Protein AF-A0A2G2KE66-F1 (afdb_monomer)

pLDDT: mean 90.21, std 7.7, range [66.19, 97.56]

Solvent-accessible surface area (backbone atoms only — not comparable to full-atom values): 6130 Å² total; per-residue (Å²): 128,64,67,70,57,50,52,54,49,48,52,52,56,50,50,50,70,43,46,82,81,40,55,93,48,43,74,53,43,47,50,30,49,54,51,34,50,60,75,40,43,68,57,54,53,51,51,48,51,33,40,61,71,66,78,37,51,76,68,52,49,47,54,57,52,56,70,48,52,82,64,58,54,56,59,56,49,65,78,37,96,59,50,72,66,60,52,50,54,49,52,52,50,49,47,51,50,52,48,52,52,52,47,50,68,54,75,110

Structure (mmCIF, N/CA/C/O backbone):
data_AF-A0A2G2KE66-F1
#
_entry.id   AF-A0A2G2KE66-F1
#
loop_
_atom_site.group_PDB
_atom_site.id
_atom_site.type_symbol
_atom_site.label_atom_id
_atom_site.label_alt_id
_atom_site.label_comp_id
_atom_site.label_asym_id
_atom_site.label_entity_id
_atom_site.label_seq_id
_atom_site.pdbx_PDB_ins_code
_atom_site.Cartn_x
_atom_site.Cartn_y
_atom_site.Cartn_z
_atom_site.occupancy
_atom_site.B_iso_or_equiv
_atom_site.auth_seq_id
_atom_site.auth_comp_id
_atom_site.auth_asym_id
_atom_site.auth_atom_id
_atom_site.pdbx_PDB_model_num
ATOM 1 N N . MET A 1 1 ? -15.675 2.411 5.624 1.00 78.75 1 MET A N 1
ATOM 2 C CA . MET A 1 1 ? -14.662 2.417 4.550 1.00 78.75 1 MET A CA 1
ATOM 3 C C . MET A 1 1 ? -14.961 1.301 3.557 1.00 78.75 1 MET A C 1
ATOM 5 O O . MET A 1 1 ? -15.129 0.161 3.985 1.00 78.75 1 MET A O 1
ATOM 9 N N . ASP A 1 2 ? -15.014 1.613 2.262 1.00 88.06 2 ASP A N 1
ATOM 10 C CA . ASP A 1 2 ? -15.029 0.606 1.196 1.00 88.06 2 ASP A CA 1
ATOM 11 C C . ASP A 1 2 ? -13.582 0.201 0.859 1.00 88.06 2 ASP A C 1
ATOM 13 O O . ASP A 1 2 ? -12.760 1.005 0.420 1.00 88.06 2 ASP A O 1
ATOM 17 N N . PHE A 1 3 ? -13.243 -1.063 1.109 1.00 91.25 3 PHE A N 1
ATOM 18 C CA . PHE A 1 3 ? -11.887 -1.556 0.876 1.00 91.25 3 PHE A CA 1
ATOM 19 C C . PHE A 1 3 ? -11.564 -1.763 -0.614 1.00 91.25 3 PHE A C 1
ATOM 21 O O . PHE A 1 3 ? -10.397 -1.704 -1.009 1.00 91.25 3 PHE A O 1
ATOM 28 N N . ASP A 1 4 ? -12.566 -2.019 -1.453 1.00 91.69 4 ASP A N 1
ATOM 29 C CA . ASP A 1 4 ? -12.349 -2.161 -2.889 1.00 91.69 4 ASP A CA 1
ATOM 30 C C . ASP A 1 4 ? -12.092 -0.791 -3.541 1.00 91.69 4 ASP A C 1
ATOM 32 O O . ASP A 1 4 ? -11.301 -0.712 -4.484 1.00 91.69 4 ASP A O 1
ATOM 36 N N . GLU A 1 5 ? -12.666 0.294 -3.010 1.00 92.75 5 GLU A N 1
ATOM 37 C CA . GLU A 1 5 ? -12.287 1.666 -3.385 1.00 92.75 5 GLU A CA 1
ATOM 38 C C . GLU A 1 5 ? -10.841 1.989 -2.997 1.00 92.75 5 GLU A C 1
ATOM 40 O O . GLU A 1 5 ? -10.066 2.409 -3.860 1.00 92.75 5 GLU A O 1
ATOM 45 N N . LEU A 1 6 ? -10.435 1.675 -1.761 1.00 93.25 6 LEU A N 1
ATOM 46 C CA . LEU A 1 6 ? -9.046 1.833 -1.312 1.00 93.25 6 LEU A CA 1
ATOM 47 C C . LEU A 1 6 ? -8.062 1.080 -2.223 1.00 93.25 6 LEU A C 1
ATOM 49 O O . LEU A 1 6 ? -7.022 1.613 -2.606 1.00 93.25 6 LEU A O 1
ATOM 53 N N . LEU A 1 7 ? -8.378 -0.155 -2.624 1.00 94.06 7 LEU A N 1
ATOM 54 C CA . LEU A 1 7 ? -7.521 -0.904 -3.549 1.00 94.06 7 LEU A CA 1
ATOM 55 C C . LEU A 1 7 ? -7.425 -0.263 -4.935 1.00 94.06 7 LEU A C 1
ATOM 57 O O . LEU A 1 7 ? -6.347 -0.275 -5.537 1.00 94.06 7 LEU A O 1
ATOM 61 N N . LYS A 1 8 ? -8.531 0.277 -5.461 1.00 93.88 8 LYS A N 1
ATOM 62 C CA . LYS A 1 8 ? -8.527 0.995 -6.744 1.00 93.88 8 LYS A CA 1
ATOM 63 C C . LYS A 1 8 ? -7.665 2.251 -6.658 1.00 93.88 8 LYS A C 1
ATOM 65 O O . LYS A 1 8 ? -6.883 2.509 -7.576 1.00 93.88 8 LYS A O 1
ATOM 70 N N . GLU A 1 9 ? -7.776 2.996 -5.564 1.00 94.12 9 GLU A N 1
ATOM 71 C CA . GLU A 1 9 ? -6.980 4.196 -5.323 1.00 94.12 9 GLU A CA 1
ATOM 72 C C . GLU A 1 9 ? -5.492 3.869 -5.174 1.00 94.12 9 GLU A C 1
ATOM 74 O O . GLU A 1 9 ? -4.666 4.447 -5.881 1.00 94.12 9 GLU A O 1
ATOM 79 N N . LEU A 1 10 ? -5.148 2.869 -4.356 1.00 95.19 10 LEU A N 1
ATOM 80 C CA . LEU A 1 10 ? -3.778 2.371 -4.222 1.00 95.19 10 LEU A CA 1
ATOM 81 C C . LEU A 1 10 ? -3.196 2.010 -5.583 1.00 95.19 10 LEU A C 1
ATOM 83 O O . LEU A 1 10 ? -2.119 2.478 -5.945 1.00 95.19 10 LEU A O 1
ATOM 87 N N . ARG A 1 11 ? -3.924 1.223 -6.380 1.00 93.44 11 ARG A N 1
ATOM 88 C CA . ARG A 1 11 ? -3.483 0.861 -7.726 1.00 93.44 11 ARG A CA 1
ATOM 89 C C . ARG A 1 11 ? -3.202 2.102 -8.568 1.00 93.44 11 ARG A C 1
ATOM 91 O O . ARG A 1 11 ? -2.131 2.196 -9.156 1.00 93.44 11 ARG A O 1
ATOM 98 N N . LYS A 1 12 ? -4.125 3.063 -8.610 1.00 92.69 12 LYS A N 1
ATOM 99 C CA . LYS A 1 12 ? -3.947 4.314 -9.360 1.00 92.69 12 LYS A CA 1
ATOM 100 C C . LYS A 1 12 ? -2.699 5.074 -8.896 1.00 92.69 12 LYS A C 1
ATOM 102 O O . LYS A 1 12 ? -1.857 5.399 -9.731 1.00 92.69 12 LYS A O 1
ATOM 107 N N . ASN A 1 13 ? -2.549 5.303 -7.592 1.00 92.62 13 ASN A N 1
ATOM 108 C CA . ASN A 1 13 ? -1.444 6.078 -7.020 1.00 92.62 13 ASN A CA 1
ATOM 109 C C . ASN A 1 13 ? -0.084 5.406 -7.273 1.00 92.62 13 ASN A C 1
ATOM 111 O O . ASN A 1 13 ? 0.892 6.075 -7.618 1.00 92.62 13 ASN A O 1
ATOM 115 N N . LEU A 1 14 ? -0.021 4.075 -7.186 1.00 91.69 14 LEU A N 1
ATOM 116 C CA . LEU A 1 14 ? 1.192 3.314 -7.488 1.00 91.69 14 LEU A CA 1
ATOM 117 C C . LEU A 1 14 ? 1.551 3.341 -8.978 1.00 91.69 14 LEU A C 1
ATOM 119 O O . LEU A 1 14 ? 2.726 3.465 -9.322 1.00 91.69 14 LEU A O 1
ATOM 123 N N . LEU A 1 15 ? 0.558 3.276 -9.868 1.00 88.50 15 LEU A N 1
ATOM 124 C CA . LEU A 1 15 ? 0.797 3.399 -11.306 1.00 88.50 15 LEU A CA 1
ATOM 125 C C . LEU A 1 15 ? 1.285 4.797 -11.697 1.00 88.50 15 LEU A C 1
ATOM 127 O O . LEU A 1 15 ? 2.169 4.897 -12.545 1.00 88.50 15 LEU A O 1
ATOM 131 N N . VAL A 1 16 ? 0.777 5.857 -11.061 1.00 88.25 16 VAL A N 1
ATOM 132 C CA . VAL A 1 16 ? 1.304 7.224 -11.236 1.00 88.25 16 VAL A CA 1
ATOM 133 C C . VAL A 1 16 ? 2.764 7.288 -10.786 1.00 88.25 16 VAL A C 1
ATOM 135 O O . VAL A 1 16 ? 3.626 7.727 -11.542 1.00 88.25 16 VAL A O 1
ATOM 138 N N . ALA A 1 17 ? 3.078 6.739 -9.608 1.00 85.62 17 ALA A N 1
ATOM 139 C CA . ALA A 1 17 ? 4.437 6.744 -9.072 1.00 85.62 17 ALA A CA 1
ATOM 140 C C . ALA A 1 17 ? 5.470 6.024 -9.957 1.00 85.62 17 ALA A C 1
ATOM 142 O O . ALA A 1 17 ? 6.652 6.380 -9.905 1.00 85.62 17 ALA A O 1
ATOM 143 N N . LEU A 1 18 ? 5.034 5.033 -10.744 1.00 80.50 18 LEU A N 1
ATOM 144 C CA . LEU A 1 18 ? 5.830 4.373 -11.782 1.00 80.50 18 LEU A CA 1
ATOM 145 C C . LEU A 1 18 ? 5.887 5.179 -13.088 1.00 80.50 18 LEU A C 1
ATOM 147 O O . LEU A 1 18 ? 6.946 5.270 -13.711 1.00 80.50 18 LEU A O 1
ATOM 151 N N . GLY A 1 19 ? 4.751 5.739 -13.510 1.00 71.31 19 GLY A N 1
ATOM 152 C CA . GLY A 1 19 ? 4.574 6.421 -14.792 1.00 71.31 19 GLY A CA 1
ATOM 153 C C . GLY A 1 19 ? 5.422 7.680 -14.952 1.00 71.31 19 GLY A C 1
ATOM 154 O O . GLY A 1 19 ? 5.893 7.933 -16.056 1.00 71.31 19 GLY A O 1
ATOM 155 N N . ASP A 1 20 ? 5.704 8.395 -13.859 1.00 66.19 20 ASP A N 1
ATOM 156 C CA . ASP A 1 20 ? 6.511 9.627 -13.882 1.00 66.19 20 ASP A CA 1
ATOM 157 C C . ASP A 1 20 ? 7.941 9.423 -14.418 1.00 66.19 20 ASP A C 1
ATOM 159 O O . ASP A 1 20 ? 8.598 10.381 -14.819 1.00 66.19 20 ASP A O 1
ATOM 163 N N . LYS A 1 21 ? 8.463 8.189 -14.389 1.00 67.44 21 LYS A N 1
ATOM 164 C CA . LYS A 1 21 ? 9.875 7.905 -14.703 1.00 67.44 21 LYS A CA 1
ATOM 165 C C . LYS A 1 21 ? 10.106 6.649 -15.549 1.00 67.44 21 LYS A C 1
ATOM 167 O O . LYS A 1 21 ? 11.182 6.498 -16.115 1.00 67.44 21 LYS A O 1
ATOM 172 N N . TYR A 1 22 ? 9.121 5.754 -15.639 1.00 70.94 22 TYR A N 1
ATOM 173 C CA . TYR A 1 22 ? 9.264 4.426 -16.250 1.00 70.94 22 TYR A CA 1
ATOM 174 C C . TYR A 1 22 ? 8.118 4.092 -17.221 1.00 70.94 22 TYR A C 1
ATOM 176 O O . TYR A 1 22 ? 7.722 2.932 -17.351 1.00 70.94 22 TYR A O 1
ATOM 184 N N . SER A 1 23 ? 7.563 5.101 -17.898 1.00 69.38 23 SER A N 1
ATOM 185 C CA . SER A 1 23 ? 6.437 4.964 -18.838 1.00 69.38 23 SER A CA 1
ATOM 186 C C . SER A 1 23 ? 6.673 3.914 -19.940 1.00 69.38 23 SER A C 1
ATOM 188 O O . SER A 1 23 ? 5.746 3.179 -20.295 1.00 69.38 23 SER A O 1
ATOM 190 N N . GLU A 1 24 ? 7.917 3.765 -20.401 1.00 69.06 24 GLU A N 1
ATOM 191 C CA . GLU A 1 24 ? 8.355 2.757 -21.384 1.00 69.06 24 GLU A CA 1
ATOM 192 C C . GLU A 1 24 ? 8.177 1.308 -20.894 1.00 69.06 24 GLU A C 1
ATOM 194 O O . GLU A 1 24 ? 7.953 0.397 -21.686 1.00 69.06 24 GLU A O 1
ATOM 199 N N . TYR A 1 25 ? 8.178 1.091 -19.577 1.00 69.50 25 TYR A N 1
ATOM 200 C CA . TYR A 1 25 ? 8.054 -0.226 -18.939 1.00 69.50 25 TYR A CA 1
ATOM 201 C C . TYR A 1 25 ? 6.662 -0.461 -18.347 1.00 69.50 25 TYR A C 1
ATOM 203 O O . TYR A 1 25 ? 6.462 -1.359 -17.519 1.00 69.50 25 TYR A O 1
ATOM 211 N N . SER A 1 26 ? 5.687 0.361 -18.746 1.00 71.31 26 SER A N 1
ATOM 212 C CA . SER A 1 26 ? 4.399 0.475 -18.066 1.00 71.31 26 SER A CA 1
ATOM 213 C C . SER A 1 26 ? 3.599 -0.825 -18.034 1.00 71.31 26 SER A C 1
ATOM 215 O O . SER A 1 26 ? 2.954 -1.094 -17.028 1.00 71.31 26 SER A O 1
ATOM 217 N N . ASN A 1 27 ? 3.634 -1.665 -19.073 1.00 81.06 27 ASN A N 1
ATOM 218 C CA 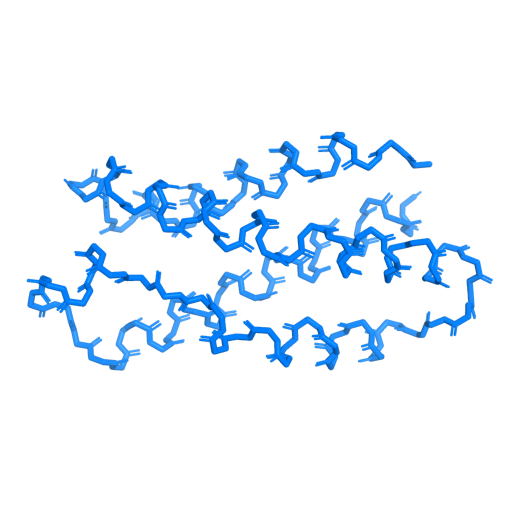. ASN A 1 27 ? 2.803 -2.875 -19.106 1.00 81.06 27 ASN A CA 1
ATOM 219 C C . ASN A 1 27 ? 3.291 -3.980 -18.165 1.00 81.06 27 ASN A C 1
ATOM 221 O O . ASN A 1 27 ? 2.468 -4.597 -17.493 1.00 81.06 27 ASN A O 1
ATOM 225 N N . GLN A 1 28 ? 4.599 -4.225 -18.085 1.00 84.38 28 GLN A N 1
ATOM 226 C CA . GLN A 1 28 ? 5.133 -5.241 -17.176 1.00 84.38 28 GLN A CA 1
ATOM 227 C C . GLN A 1 28 ? 5.215 -4.696 -15.741 1.00 84.38 28 GLN A C 1
ATOM 229 O O . GLN A 1 28 ? 4.784 -5.376 -14.817 1.00 84.38 28 GLN A O 1
ATOM 234 N N . SER A 1 29 ? 5.591 -3.424 -15.558 1.00 84.06 29 SER A N 1
ATOM 235 C CA . SER A 1 29 ? 5.566 -2.776 -14.236 1.00 84.06 29 SER A CA 1
ATOM 236 C C . SER A 1 29 ? 4.148 -2.701 -13.641 1.00 84.06 29 SER A C 1
ATOM 238 O O . SER A 1 29 ? 3.981 -2.817 -12.431 1.00 84.06 29 SER A O 1
ATOM 240 N N . LYS A 1 30 ? 3.099 -2.565 -14.473 1.00 88.00 30 LYS A N 1
ATOM 241 C CA . LYS A 1 30 ? 1.696 -2.698 -14.027 1.00 88.00 30 LYS A CA 1
ATOM 242 C C . LYS A 1 30 ? 1.423 -4.075 -13.423 1.00 88.00 30 LYS A C 1
ATOM 244 O O . LYS A 1 30 ? 0.783 -4.149 -12.380 1.00 88.00 30 LYS A O 1
ATOM 249 N N . LYS A 1 31 ? 1.913 -5.148 -14.055 1.00 90.69 31 LYS A N 1
ATOM 250 C CA . LYS A 1 31 ? 1.741 -6.516 -13.542 1.00 90.69 31 LYS A CA 1
ATOM 251 C C . LYS A 1 31 ? 2.457 -6.705 -12.210 1.00 90.69 31 LYS A C 1
ATOM 253 O O . LYS A 1 31 ? 1.891 -7.340 -11.330 1.00 90.69 31 LYS A O 1
ATOM 258 N N . ASP A 1 32 ? 3.640 -6.120 -12.049 1.00 90.88 32 ASP A N 1
ATOM 259 C CA . ASP A 1 32 ? 4.397 -6.174 -10.794 1.00 90.88 32 ASP A CA 1
ATOM 260 C C . ASP A 1 32 ? 3.619 -5.512 -9.640 1.00 90.88 32 ASP A C 1
ATOM 262 O O . ASP A 1 32 ? 3.509 -6.073 -8.547 1.00 90.88 32 ASP A O 1
ATOM 266 N N . ILE A 1 33 ? 2.993 -4.353 -9.890 1.00 91.94 33 ILE A N 1
ATOM 267 C CA . ILE A 1 33 ? 2.105 -3.697 -8.913 1.00 91.94 33 ILE A CA 1
ATOM 268 C C . ILE A 1 33 ? 0.858 -4.529 -8.636 1.00 91.94 33 ILE A C 1
ATOM 270 O O . ILE A 1 33 ? 0.489 -4.710 -7.476 1.00 91.94 33 ILE A O 1
ATOM 274 N N . ASP A 1 34 ? 0.209 -5.045 -9.679 1.00 92.88 34 ASP A N 1
ATOM 275 C CA . ASP A 1 34 ? -0.994 -5.862 -9.530 1.00 92.88 34 ASP A CA 1
ATOM 276 C C . ASP A 1 34 ? -0.686 -7.142 -8.727 1.00 92.88 34 ASP A C 1
ATOM 278 O O . ASP A 1 34 ? -1.468 -7.535 -7.858 1.00 92.88 34 ASP A O 1
ATOM 282 N N . ALA A 1 35 ? 0.487 -7.750 -8.935 1.00 94.12 35 ALA A N 1
ATOM 283 C CA . ALA A 1 35 ? 0.974 -8.881 -8.153 1.00 94.12 35 ALA A CA 1
ATOM 284 C C . ALA A 1 35 ? 1.211 -8.496 -6.686 1.00 94.12 35 ALA A C 1
ATOM 286 O O . ALA A 1 35 ? 0.705 -9.177 -5.791 1.00 94.12 35 ALA A O 1
ATOM 287 N N . PHE A 1 36 ? 1.903 -7.381 -6.431 1.00 94.19 36 PHE A N 1
ATOM 288 C CA . PHE A 1 36 ? 2.143 -6.872 -5.080 1.00 94.19 36 PHE A CA 1
ATOM 289 C C . PHE A 1 36 ? 0.837 -6.584 -4.320 1.00 94.19 36 PHE A C 1
ATOM 291 O O . PHE A 1 36 ? 0.676 -7.002 -3.168 1.00 94.19 36 PHE A O 1
ATOM 298 N N . LEU A 1 37 ? -0.125 -5.914 -4.958 1.00 94.25 37 LEU A N 1
ATOM 299 C CA . LEU A 1 37 ? -1.425 -5.622 -4.353 1.00 94.25 37 LEU A CA 1
ATOM 300 C C . LEU A 1 37 ? -2.225 -6.899 -4.110 1.00 94.25 37 LEU A C 1
ATOM 302 O O . LEU A 1 37 ? -2.853 -7.028 -3.061 1.00 94.25 37 LEU A O 1
ATOM 306 N N . LYS A 1 38 ? -2.166 -7.875 -5.022 1.00 94.62 38 LYS A N 1
ATOM 307 C CA . LYS A 1 38 ? -2.834 -9.169 -4.849 1.00 94.62 38 LYS A CA 1
ATOM 308 C C . LYS A 1 38 ? -2.313 -9.920 -3.624 1.00 94.62 38 LYS A C 1
ATOM 310 O O . LYS A 1 38 ? -3.124 -10.392 -2.830 1.00 94.62 38 LYS A O 1
ATOM 315 N N . VAL A 1 39 ? -0.992 -10.009 -3.442 1.00 93.94 39 VAL A N 1
ATOM 316 C CA . VAL A 1 39 ? -0.405 -10.706 -2.279 1.00 93.94 39 VAL A CA 1
ATOM 317 C C . VAL A 1 39 ? -0.602 -9.930 -0.975 1.00 93.94 39 VAL A C 1
ATOM 319 O O . VAL A 1 39 ? -0.766 -10.532 0.085 1.00 93.94 39 VAL A O 1
ATOM 322 N N . SER A 1 40 ? -0.650 -8.598 -1.047 1.00 93.31 40 SER A N 1
ATOM 323 C CA . SER A 1 40 ? -0.809 -7.731 0.127 1.00 93.31 40 SER A CA 1
ATOM 324 C C . SER A 1 40 ? -2.273 -7.505 0.519 1.00 93.31 40 SER A C 1
ATOM 326 O O . SER A 1 40 ? -2.540 -7.094 1.647 1.00 93.31 40 SER A O 1
ATOM 328 N N . LYS A 1 41 ? -3.234 -7.813 -0.368 1.00 94.31 41 LYS A N 1
ATOM 329 C CA . LYS A 1 41 ? -4.670 -7.508 -0.229 1.00 94.31 41 LYS A CA 1
ATOM 330 C C . LYS A 1 41 ? -5.242 -7.888 1.136 1.00 94.31 41 LYS A C 1
ATOM 332 O O . LYS A 1 41 ? -5.856 -7.058 1.800 1.00 94.31 41 LYS A O 1
ATOM 337 N N . VAL A 1 42 ? -5.044 -9.137 1.556 1.00 95.62 42 VAL A N 1
ATOM 338 C CA . VAL A 1 42 ? -5.623 -9.665 2.805 1.00 95.62 42 VAL A CA 1
ATOM 339 C C . VAL A 1 42 ? -5.061 -8.935 4.027 1.00 95.62 42 VAL A C 1
ATOM 341 O O . VAL A 1 42 ? -5.812 -8.585 4.937 1.00 95.62 42 VAL A O 1
ATOM 344 N N . LYS A 1 43 ? -3.752 -8.663 4.033 1.00 95.88 43 LYS A N 1
ATOM 345 C CA . LYS A 1 43 ? -3.081 -7.965 5.136 1.00 95.88 43 LYS A CA 1
ATOM 346 C C . LYS A 1 43 ? -3.495 -6.500 5.200 1.00 95.88 43 LYS A C 1
ATOM 348 O O . LYS A 1 43 ? -3.893 -6.044 6.263 1.00 95.88 43 LYS A O 1
ATOM 353 N N . LEU A 1 44 ? -3.490 -5.805 4.061 1.00 96.19 44 LEU A N 1
ATOM 354 C CA . LEU A 1 44 ? -3.922 -4.409 3.973 1.00 96.19 44 LEU A CA 1
ATOM 355 C C . LEU A 1 44 ? -5.370 -4.241 4.436 1.00 96.19 44 LEU A C 1
ATOM 357 O O . LEU A 1 44 ? -5.653 -3.322 5.196 1.00 96.19 44 LEU A O 1
ATOM 361 N N . LYS A 1 45 ? -6.268 -5.165 4.061 1.00 96.12 45 LYS A N 1
ATOM 362 C CA . LYS A 1 45 ? -7.657 -5.150 4.540 1.00 96.12 45 LYS A CA 1
ATOM 363 C C . LYS A 1 45 ? -7.727 -5.253 6.055 1.00 96.12 45 LYS A C 1
ATOM 365 O O . LYS A 1 45 ? -8.416 -4.467 6.693 1.00 96.12 45 LYS A O 1
ATOM 370 N N . ARG A 1 46 ? -7.003 -6.219 6.622 1.00 96.75 46 ARG A N 1
ATOM 371 C CA . ARG A 1 46 ? -6.970 -6.434 8.068 1.00 96.75 46 ARG A CA 1
ATOM 372 C C . ARG A 1 46 ? -6.430 -5.208 8.799 1.00 96.75 46 ARG A C 1
ATOM 374 O O . ARG A 1 46 ? -7.053 -4.767 9.750 1.00 96.75 46 ARG A O 1
ATOM 381 N N . TRP A 1 47 ? -5.304 -4.654 8.364 1.00 97.25 47 TRP A N 1
ATOM 382 C CA . TRP A 1 47 ? -4.690 -3.507 9.036 1.00 97.25 47 TRP A CA 1
ATOM 383 C C . TRP A 1 47 ? -5.527 -2.239 8.919 1.00 97.25 47 TRP A C 1
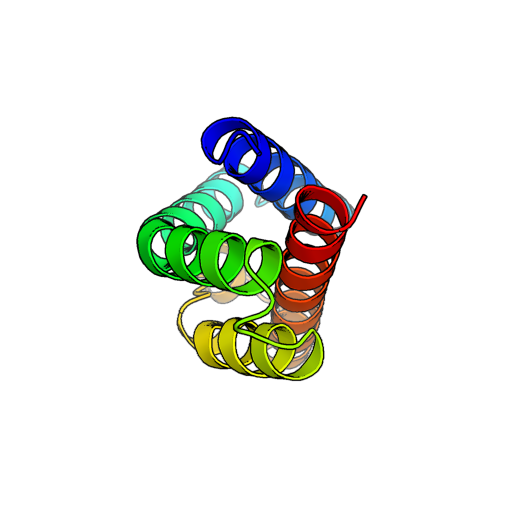ATOM 385 O O . TRP A 1 47 ?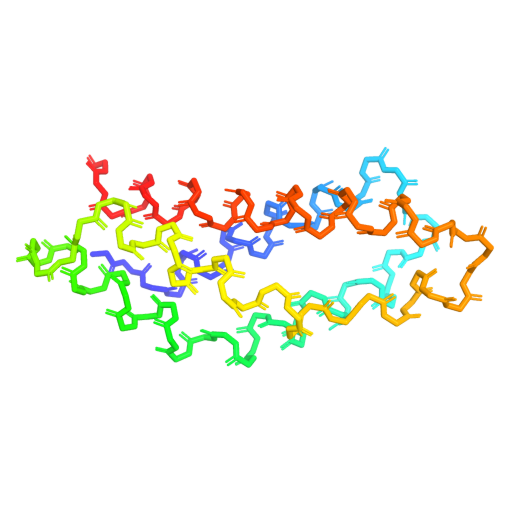 -5.620 -1.507 9.893 1.00 97.25 47 TRP A O 1
ATOM 395 N N . ALA A 1 48 ? -6.183 -2.013 7.779 1.00 95.38 48 ALA A N 1
ATOM 396 C CA . ALA A 1 48 ? -7.097 -0.888 7.624 1.00 95.38 48 ALA A CA 1
ATOM 397 C C . ALA A 1 48 ? -8.300 -0.987 8.580 1.00 95.38 48 ALA A C 1
ATOM 399 O O . ALA A 1 48 ? -8.676 0.010 9.183 1.00 9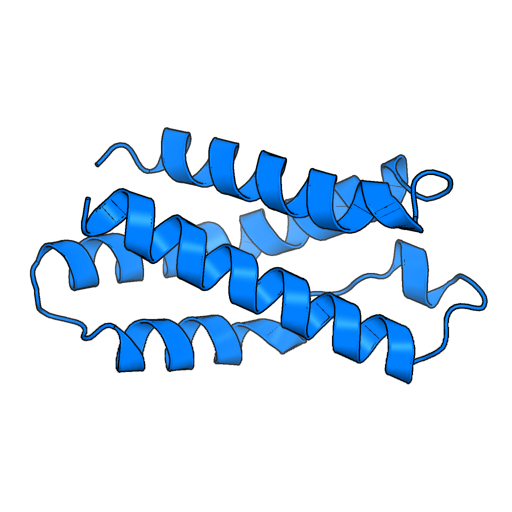5.38 48 ALA A O 1
ATOM 400 N N . ILE A 1 49 ? -8.862 -2.190 8.772 1.00 95.88 49 ILE A N 1
ATOM 401 C CA . ILE A 1 49 ? -9.931 -2.426 9.759 1.00 95.88 49 ILE A CA 1
ATOM 402 C C . ILE A 1 49 ? -9.420 -2.174 11.182 1.00 95.88 49 ILE A C 1
ATOM 404 O O . ILE A 1 49 ? -10.034 -1.415 11.920 1.00 95.88 49 ILE A O 1
ATOM 408 N N . LEU A 1 50 ? -8.273 -2.755 11.551 1.00 96.75 50 LEU A N 1
ATOM 409 C CA . LEU A 1 50 ? -7.706 -2.591 12.895 1.00 96.75 50 LEU A CA 1
ATOM 410 C C . LEU A 1 50 ? -7.359 -1.129 13.208 1.00 96.75 50 LEU A C 1
ATOM 412 O O . LEU A 1 50 ? -7.544 -0.691 14.339 1.00 96.75 50 LEU A O 1
ATOM 416 N N . LEU A 1 51 ? -6.881 -0.373 12.214 1.00 96.31 51 LEU A N 1
ATOM 417 C CA . LEU A 1 51 ? -6.632 1.062 12.350 1.00 96.31 51 LEU A CA 1
ATOM 418 C C . LEU A 1 51 ? -7.943 1.831 12.559 1.00 96.31 51 LEU A C 1
ATOM 420 O O . LEU A 1 51 ? -8.014 2.665 13.454 1.00 96.31 51 LEU A O 1
ATOM 424 N N . ALA A 1 52 ? -8.990 1.519 11.786 1.00 94.81 52 ALA A N 1
ATOM 425 C CA . ALA A 1 52 ? -10.307 2.148 11.928 1.00 94.81 52 ALA A CA 1
ATOM 426 C C . ALA A 1 52 ? -10.936 1.885 13.307 1.00 94.81 52 ALA A C 1
ATOM 428 O O . ALA A 1 52 ? -11.635 2.732 13.853 1.00 94.81 52 ALA A O 1
ATOM 429 N N . GLU A 1 53 ? -10.676 0.708 13.875 1.00 95.44 53 GLU A N 1
ATOM 430 C CA . GLU A 1 53 ? -11.131 0.308 15.209 1.00 95.44 53 GLU A CA 1
ATOM 431 C C . GLU A 1 53 ? -10.239 0.851 16.343 1.00 95.44 53 GLU A C 1
ATOM 433 O O . GLU A 1 53 ? -10.517 0.596 17.514 1.00 95.44 53 GLU A O 1
ATOM 438 N N . GLY A 1 54 ? -9.153 1.567 16.024 1.00 95.56 54 GLY A N 1
ATOM 439 C CA . GLY A 1 54 ? -8.191 2.078 17.006 1.00 95.56 54 GLY A CA 1
ATOM 440 C C . GLY A 1 54 ? -7.343 0.993 17.683 1.00 95.56 54 GLY A C 1
ATOM 441 O O . GLY A 1 54 ? -6.673 1.264 18.675 1.00 95.56 54 GLY A O 1
ATOM 442 N N . GLN A 1 55 ? -7.354 -0.237 17.161 1.00 97.38 55 GLN A N 1
ATOM 443 C CA . GLN A 1 55 ? -6.565 -1.371 17.665 1.00 97.38 55 GLN A CA 1
ATOM 444 C C . GLN A 1 55 ? -5.124 -1.381 17.141 1.00 97.38 55 GLN A C 1
ATOM 446 O O . GLN A 1 55 ? -4.320 -2.227 17.531 1.00 97.38 55 GLN A O 1
ATOM 451 N N . LEU A 1 56 ? -4.814 -0.484 16.212 1.00 97.25 56 LEU A N 1
ATOM 452 C CA . LEU A 1 56 ? -3.533 -0.376 15.541 1.00 97.25 56 LEU A CA 1
ATOM 453 C C . LEU A 1 56 ? -3.202 1.110 15.420 1.00 97.25 56 LEU A C 1
ATOM 455 O O . LEU A 1 56 ? -4.038 1.887 14.963 1.00 97.25 56 LEU A O 1
ATOM 459 N N . THR A 1 57 ? -2.009 1.512 15.852 1.00 97.25 57 THR A N 1
ATOM 460 C CA . THR A 1 57 ? -1.571 2.909 15.744 1.00 97.25 57 THR A CA 1
ATOM 461 C C . THR A 1 57 ? -1.066 3.216 14.335 1.00 97.25 57 THR A C 1
ATOM 463 O O . THR A 1 57 ? -0.724 2.326 13.554 1.00 97.25 57 THR A O 1
ATOM 466 N N . GLU A 1 58 ? -0.955 4.495 13.989 1.00 96.31 58 GLU A N 1
ATOM 467 C CA . GLU A 1 58 ? -0.319 4.889 12.731 1.00 96.31 58 GLU A CA 1
ATOM 468 C C . GLU A 1 58 ? 1.119 4.361 12.591 1.00 96.31 58 GLU A C 1
ATOM 470 O O . GLU A 1 58 ? 1.528 3.977 11.493 1.00 96.31 58 GLU A O 1
ATOM 475 N N . GLU A 1 59 ? 1.874 4.311 13.691 1.00 97.12 59 GLU A N 1
ATOM 476 C CA . GLU A 1 59 ? 3.243 3.787 13.724 1.00 97.12 59 GLU A CA 1
ATOM 477 C C . GLU A 1 59 ? 3.271 2.274 13.464 1.00 97.12 59 GLU A C 1
ATOM 479 O O . GLU A 1 59 ? 4.097 1.792 12.680 1.00 97.12 59 GLU A O 1
ATOM 484 N N . ASP A 1 60 ? 2.318 1.533 14.037 1.00 97.56 60 ASP A N 1
ATOM 485 C CA . ASP A 1 60 ? 2.143 0.104 13.767 1.00 97.56 60 ASP A CA 1
ATOM 486 C C . ASP A 1 60 ? 1.825 -0.140 12.289 1.00 97.56 60 ASP A C 1
ATOM 488 O O . ASP A 1 60 ? 2.407 -1.036 11.668 1.00 97.56 60 ASP A O 1
ATOM 492 N N . LEU A 1 61 ? 0.937 0.671 11.695 1.00 97.19 61 LEU A N 1
ATOM 493 C CA . LEU A 1 61 ? 0.595 0.562 10.272 1.00 97.19 61 LEU A CA 1
ATOM 494 C C . LEU A 1 61 ? 1.853 0.739 9.429 1.00 97.19 61 LEU A C 1
ATOM 496 O O . LEU A 1 61 ? 2.124 -0.058 8.529 1.00 97.19 61 LEU A O 1
ATOM 500 N N . GLU A 1 62 ? 2.626 1.782 9.720 1.00 96.88 62 GLU A N 1
ATOM 501 C CA . GLU A 1 62 ? 3.864 2.057 9.011 1.00 96.88 62 GLU A CA 1
ATOM 502 C C . GLU A 1 62 ? 4.839 0.892 9.084 1.00 96.88 62 GLU A C 1
ATOM 504 O O . GLU A 1 62 ? 5.397 0.493 8.059 1.00 96.88 62 GLU A O 1
ATOM 509 N N . TRP A 1 63 ? 5.045 0.341 10.276 1.00 97.44 63 TRP A N 1
ATOM 510 C CA . TRP A 1 63 ? 5.942 -0.786 10.479 1.00 97.44 63 TRP A CA 1
ATOM 511 C C . TRP A 1 63 ? 5.471 -2.026 9.706 1.00 97.44 63 TRP A C 1
ATOM 513 O O . TRP A 1 63 ? 6.247 -2.652 8.973 1.00 97.44 63 TRP A O 1
ATOM 523 N N . LEU A 1 64 ? 4.175 -2.333 9.781 1.00 97.31 64 LEU A N 1
ATOM 524 C CA . LEU A 1 64 ? 3.562 -3.471 9.102 1.00 97.31 64 LEU A CA 1
ATOM 525 C C . LEU A 1 64 ? 3.642 -3.349 7.582 1.00 97.31 64 LEU A C 1
ATOM 527 O O . LEU A 1 64 ? 4.048 -4.302 6.915 1.00 97.31 64 LEU A O 1
ATOM 531 N N . VAL A 1 65 ? 3.331 -2.186 7.012 1.00 96.44 65 VAL A N 1
ATOM 532 C CA . VAL A 1 65 ? 3.427 -1.981 5.562 1.00 96.44 65 VAL A CA 1
ATOM 533 C C . VAL A 1 65 ? 4.892 -1.997 5.110 1.00 96.44 65 VAL A C 1
ATOM 535 O O . VAL A 1 65 ? 5.206 -2.644 4.109 1.00 96.44 65 VAL A O 1
ATOM 538 N N . LYS A 1 66 ? 5.822 -1.398 5.872 1.00 96.06 66 LYS A N 1
ATOM 539 C CA . LYS A 1 66 ? 7.272 -1.466 5.590 1.00 96.06 66 LYS A CA 1
ATOM 540 C C . LYS A 1 66 ? 7.784 -2.909 5.555 1.00 96.06 66 LYS A C 1
ATOM 542 O O . LYS A 1 66 ? 8.598 -3.232 4.690 1.00 96.06 66 LYS A O 1
ATOM 547 N N . SER A 1 67 ? 7.262 -3.800 6.402 1.00 94.69 67 SER A N 1
ATOM 548 C CA . SER A 1 67 ? 7.625 -5.227 6.380 1.00 94.69 67 SER A CA 1
ATOM 549 C C . SER A 1 67 ? 7.259 -5.940 5.067 1.00 94.69 67 SER A C 1
ATOM 551 O O . SER A 1 67 ? 7.834 -6.977 4.745 1.00 94.69 67 SER A O 1
ATOM 553 N N . GLN A 1 68 ? 6.329 -5.390 4.275 1.00 93.00 68 GLN A N 1
ATOM 554 C CA . GLN A 1 68 ? 5.936 -5.955 2.980 1.00 93.00 68 GLN A CA 1
ATOM 555 C C . GLN A 1 68 ? 6.852 -5.515 1.827 1.00 93.00 68 GLN A C 1
ATOM 557 O O . GLN A 1 68 ? 6.655 -5.965 0.700 1.00 93.00 68 GLN A O 1
ATOM 562 N N . LYS A 1 69 ? 7.868 -4.670 2.072 1.00 92.31 69 LYS A N 1
ATOM 563 C CA . LYS A 1 69 ? 8.742 -4.131 1.014 1.00 92.31 69 LYS A CA 1
ATOM 564 C C . LYS A 1 69 ? 9.416 -5.211 0.171 1.00 92.31 69 LYS A C 1
ATOM 566 O O . LYS A 1 69 ? 9.544 -5.047 -1.039 1.00 92.31 69 LYS A O 1
ATOM 571 N N . GLU A 1 70 ? 9.828 -6.313 0.784 1.00 90.38 70 GLU A N 1
ATOM 572 C CA . GLU A 1 70 ? 10.500 -7.397 0.060 1.00 90.38 70 GLU A CA 1
ATOM 573 C C . GLU A 1 70 ? 9.544 -8.202 -0.835 1.00 90.38 70 GLU A C 1
ATOM 575 O O . GLU A 1 70 ? 9.993 -8.822 -1.794 1.00 90.38 70 GLU A O 1
ATOM 580 N N . LEU A 1 71 ? 8.226 -8.122 -0.607 1.00 91.44 71 LEU A N 1
ATOM 581 C CA . LEU A 1 71 ? 7.220 -8.706 -1.505 1.00 91.44 71 LEU A CA 1
ATOM 582 C C . LEU A 1 71 ? 7.024 -7.887 -2.787 1.00 91.44 71 LEU A C 1
ATOM 584 O O . LEU A 1 71 ? 6.433 -8.375 -3.748 1.00 91.44 71 LEU A O 1
ATOM 588 N N . 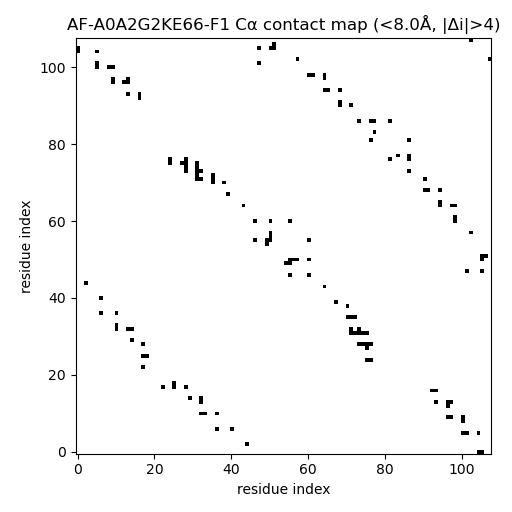LEU A 1 72 ? 7.501 -6.640 -2.813 1.00 91.81 72 LEU A N 1
ATOM 589 C CA . LEU A 1 72 ? 7.469 -5.798 -3.999 1.00 91.81 72 LEU A CA 1
ATOM 590 C C . LEU A 1 72 ? 8.627 -6.179 -4.926 1.00 91.81 72 LEU A C 1
ATOM 592 O O . LEU A 1 72 ? 9.746 -5.658 -4.824 1.00 91.81 72 LEU A O 1
ATOM 596 N N . ILE A 1 73 ? 8.347 -7.106 -5.835 1.00 89.44 73 ILE A N 1
ATOM 597 C CA . ILE A 1 73 ? 9.271 -7.529 -6.884 1.00 89.44 73 ILE A CA 1
ATOM 598 C C . ILE A 1 73 ? 8.954 -6.727 -8.146 1.00 89.44 73 ILE A C 1
ATOM 600 O O . ILE A 1 73 ? 7.907 -6.905 -8.752 1.00 89.44 73 ILE A O 1
ATOM 604 N N . LEU A 1 74 ? 9.862 -5.823 -8.519 1.00 88.75 74 LEU A N 1
ATOM 605 C CA . LEU A 1 74 ? 9.775 -5.006 -9.735 1.00 88.75 74 LEU A CA 1
ATOM 606 C C . LEU A 1 74 ? 10.541 -5.699 -10.865 1.00 88.75 74 LEU A C 1
ATOM 608 O O . LEU A 1 74 ? 11.551 -5.180 -11.341 1.00 88.75 74 LEU A O 1
ATOM 612 N N . GLU A 1 75 ? 10.141 -6.926 -11.198 1.00 86.94 75 GLU A N 1
ATOM 613 C CA . GLU A 1 75 ? 10.843 -7.792 -12.151 1.00 86.94 75 GLU A CA 1
ATOM 614 C C . GLU A 1 75 ? 11.042 -7.105 -13.505 1.00 86.94 75 GLU A C 1
ATOM 616 O O . GLU A 1 75 ? 12.139 -7.160 -14.063 1.00 86.94 75 GLU A O 1
ATOM 621 N N . ALA A 1 76 ? 10.031 -6.356 -13.961 1.00 84.62 76 ALA A N 1
ATOM 622 C CA . ALA A 1 76 ? 10.104 -5.549 -15.172 1.00 84.62 76 ALA A CA 1
ATOM 623 C C . ALA A 1 76 ? 11.315 -4.617 -15.174 1.00 84.62 76 ALA A C 1
ATOM 625 O O . ALA A 1 76 ? 11.999 -4.490 -16.181 1.00 84.62 76 ALA A O 1
ATOM 626 N N . LEU A 1 77 ? 11.576 -3.965 -14.040 1.00 84.12 77 LEU A N 1
ATOM 627 C CA . LEU A 1 77 ? 12.648 -2.989 -13.909 1.00 84.12 77 LEU A CA 1
ATOM 628 C C . LEU A 1 77 ? 13.978 -3.646 -13.520 1.00 84.12 77 LEU A C 1
ATOM 630 O O . LEU A 1 77 ? 15.027 -3.117 -13.869 1.00 84.12 77 LEU A O 1
ATOM 634 N N . TYR A 1 78 ? 13.971 -4.810 -12.864 1.00 83.31 78 TYR A N 1
ATOM 635 C CA . TYR A 1 78 ? 15.191 -5.589 -12.617 1.00 83.31 78 TYR A CA 1
ATOM 636 C C . TYR A 1 78 ? 15.845 -6.082 -13.908 1.00 83.31 78 TYR A C 1
ATOM 638 O O . TYR A 1 78 ? 17.069 -6.129 -13.983 1.00 83.31 78 TYR A O 1
ATOM 646 N N . GLN A 1 79 ? 15.043 -6.443 -14.913 1.00 81.69 79 GLN A N 1
ATOM 647 C CA . GLN A 1 79 ? 15.553 -6.868 -16.222 1.00 81.69 79 GLN A CA 1
ATOM 648 C C . GLN A 1 79 ? 16.049 -5.698 -17.082 1.00 81.69 79 GLN A C 1
ATOM 650 O O . GLN A 1 79 ? 16.666 -5.903 -18.125 1.00 81.69 79 GLN A O 1
ATOM 655 N N . THR A 1 80 ? 15.801 -4.466 -16.642 1.00 74.25 80 THR A N 1
ATOM 656 C CA . THR A 1 80 ? 16.286 -3.256 -17.306 1.00 74.25 80 THR A CA 1
ATOM 657 C C . THR A 1 80 ? 17.580 -2.798 -16.643 1.00 74.25 80 THR A C 1
ATOM 659 O O . THR A 1 80 ? 17.827 -3.108 -15.481 1.00 74.25 80 THR A O 1
ATOM 662 N N . ALA A 1 81 ? 18.409 -2.015 -17.336 1.00 76.75 81 ALA A N 1
ATOM 663 C CA . ALA A 1 81 ? 19.668 -1.476 -16.801 1.00 76.75 81 ALA A CA 1
ATOM 664 C C . ALA A 1 81 ? 19.491 -0.475 -15.625 1.00 76.75 81 ALA A C 1
ATOM 666 O O . ALA A 1 81 ? 20.390 0.309 -15.315 1.00 76.75 81 ALA A O 1
ATOM 667 N N . VAL A 1 82 ? 18.329 -0.468 -14.963 1.00 84.44 82 VAL A N 1
ATOM 668 C CA . VAL A 1 82 ? 18.039 0.333 -13.777 1.00 84.44 82 VAL A CA 1
ATOM 669 C C . VAL A 1 82 ? 18.850 -0.197 -12.597 1.00 84.44 82 VAL A C 1
ATOM 671 O O . VAL A 1 82 ? 18.833 -1.379 -12.260 1.00 84.44 82 VAL A O 1
ATOM 674 N N . SER A 1 83 ? 19.559 0.705 -11.921 1.00 87.94 83 SER A N 1
ATOM 675 C CA . SER A 1 83 ? 20.414 0.328 -10.798 1.00 87.94 83 SER A CA 1
ATOM 676 C C . SER A 1 83 ? 19.612 -0.177 -9.592 1.00 87.94 83 SER A C 1
ATOM 678 O O . SER A 1 83 ? 18.518 0.306 -9.285 1.00 87.94 83 SER A O 1
ATOM 680 N N . LYS A 1 84 ? 20.211 -1.091 -8.817 1.00 86.94 84 LYS A N 1
ATOM 681 C CA . LYS A 1 84 ? 19.642 -1.596 -7.552 1.00 86.94 84 LYS A CA 1
ATOM 682 C C . LYS A 1 84 ? 19.296 -0.468 -6.571 1.00 86.94 84 LYS A C 1
ATOM 684 O O . LYS A 1 84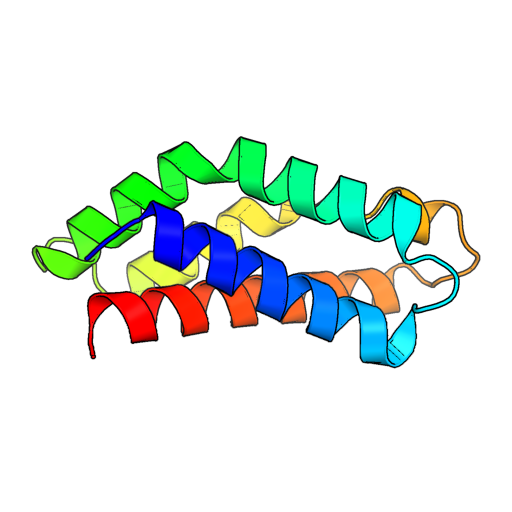 ? 18.301 -0.560 -5.856 1.00 86.94 84 LYS A O 1
ATOM 689 N N . ILE A 1 85 ? 20.097 0.600 -6.560 1.00 89.94 85 ILE A N 1
ATOM 690 C CA . ILE A 1 85 ? 19.866 1.794 -5.735 1.00 89.94 85 ILE A CA 1
ATOM 691 C C . ILE A 1 85 ? 18.571 2.492 -6.171 1.00 89.94 85 ILE A C 1
ATOM 693 O O . ILE A 1 85 ? 17.702 2.743 -5.335 1.00 89.94 85 ILE A O 1
ATOM 697 N N . ALA A 1 86 ? 18.390 2.739 -7.474 1.00 88.94 86 ALA A N 1
ATOM 698 C CA . ALA A 1 86 ? 17.177 3.363 -8.004 1.00 88.94 86 ALA A CA 1
ATOM 699 C C . ALA A 1 86 ? 15.921 2.526 -7.712 1.00 88.94 86 ALA A C 1
ATOM 701 O O . ALA A 1 86 ? 14.906 3.077 -7.280 1.00 88.94 86 ALA A O 1
ATOM 702 N N . LEU A 1 87 ? 16.008 1.198 -7.856 1.00 89.19 87 LEU A N 1
ATOM 703 C CA . LEU A 1 87 ? 14.924 0.286 -7.477 1.00 89.19 87 LEU A CA 1
ATOM 704 C C . LEU A 1 87 ? 14.611 0.369 -5.981 1.00 89.19 87 LEU A C 1
ATOM 706 O O . LEU A 1 87 ? 13.445 0.429 -5.606 1.00 89.19 87 LEU A O 1
ATOM 710 N N . GLY A 1 88 ? 15.630 0.424 -5.121 1.00 91.25 88 GLY A N 1
ATOM 711 C CA . GLY A 1 88 ? 15.454 0.587 -3.677 1.00 91.25 88 GLY A CA 1
ATOM 712 C C . GLY A 1 88 ? 14.689 1.863 -3.314 1.00 91.25 88 G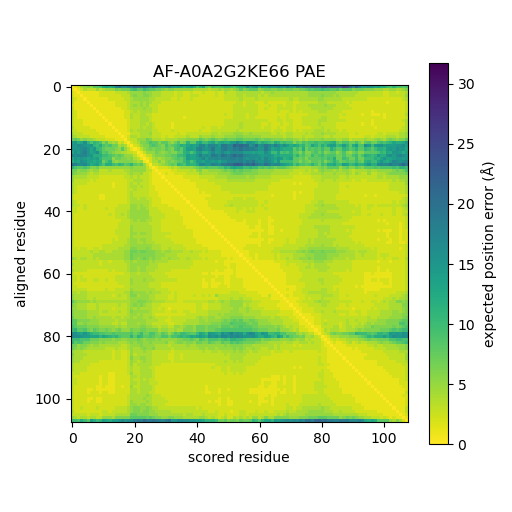LY A C 1
ATOM 713 O O . GLY A 1 88 ? 13.734 1.807 -2.537 1.00 91.25 88 GLY A O 1
ATOM 714 N N . HIS A 1 89 ? 15.047 2.999 -3.921 1.00 91.44 89 HIS A N 1
ATOM 715 C CA . HIS A 1 89 ? 14.316 4.257 -3.734 1.00 91.44 89 HIS A CA 1
ATOM 716 C C . HIS A 1 89 ? 12.870 4.168 -4.225 1.00 91.44 89 HIS A C 1
ATOM 718 O O . HIS A 1 89 ? 11.964 4.641 -3.539 1.00 91.44 89 HIS A O 1
ATOM 724 N N . LEU A 1 90 ? 12.639 3.526 -5.372 1.00 90.50 90 LEU A N 1
ATOM 725 C CA . LEU A 1 90 ? 11.296 3.327 -5.905 1.00 90.50 90 LEU A CA 1
ATOM 726 C C . LEU A 1 90 ? 10.443 2.449 -4.980 1.00 90.50 90 LEU A C 1
ATOM 728 O O . LEU A 1 90 ? 9.311 2.820 -4.676 1.00 90.50 90 LEU A O 1
ATOM 732 N N . LYS A 1 91 ? 10.994 1.345 -4.457 1.00 92.50 91 LYS A N 1
ATOM 733 C CA . LYS A 1 91 ? 10.301 0.512 -3.463 1.00 92.50 91 LYS A CA 1
ATOM 734 C C . LYS A 1 91 ? 9.927 1.323 -2.223 1.00 92.50 91 LYS A C 1
ATOM 736 O O . LYS A 1 91 ? 8.793 1.241 -1.763 1.00 92.50 91 LYS A O 1
ATOM 741 N N . ASN A 1 92 ? 10.842 2.148 -1.709 1.00 94.25 92 ASN A N 1
ATOM 742 C CA . ASN A 1 92 ? 10.556 3.014 -0.563 1.00 94.25 92 ASN A CA 1
ATOM 743 C C . ASN A 1 92 ? 9.437 4.030 -0.874 1.00 94.25 92 ASN A C 1
ATOM 745 O O . ASN A 1 92 ? 8.552 4.223 -0.043 1.00 94.25 92 ASN A O 1
ATOM 749 N N . LYS A 1 93 ? 9.437 4.637 -2.073 1.00 93.38 93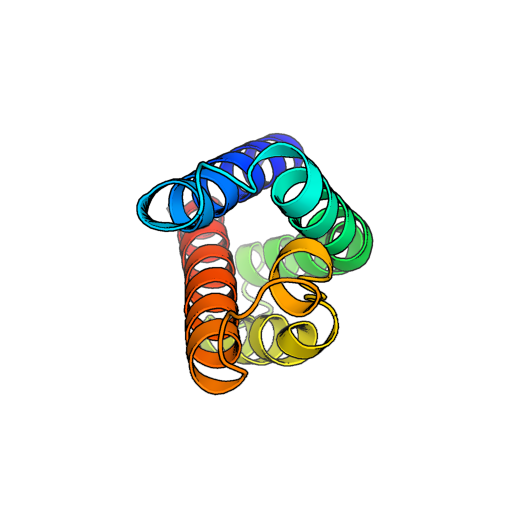 LYS A N 1
ATOM 750 C CA . LYS A 1 93 ? 8.368 5.547 -2.528 1.00 93.38 93 LYS A CA 1
ATOM 751 C C . LYS A 1 93 ? 7.016 4.829 -2.587 1.00 93.38 93 LYS A C 1
ATOM 753 O O . LYS A 1 93 ? 6.036 5.351 -2.073 1.00 93.38 93 LYS A O 1
ATOM 758 N N . ILE A 1 94 ? 6.972 3.626 -3.161 1.00 93.62 94 ILE A N 1
ATOM 759 C CA . ILE A 1 94 ? 5.753 2.807 -3.254 1.00 93.62 94 ILE A CA 1
ATOM 760 C C . ILE A 1 94 ? 5.201 2.489 -1.862 1.00 93.62 94 ILE A C 1
ATOM 762 O O . ILE A 1 94 ? 4.027 2.731 -1.604 1.00 93.62 94 ILE A O 1
ATOM 766 N N . ILE A 1 95 ? 6.047 2.016 -0.943 1.00 95.81 95 ILE A N 1
ATOM 767 C CA . ILE A 1 95 ? 5.639 1.719 0.438 1.00 95.81 95 ILE A CA 1
ATOM 768 C C . ILE A 1 95 ? 5.084 2.960 1.141 1.00 95.81 95 ILE A C 1
ATOM 770 O O . ILE A 1 95 ? 4.049 2.869 1.799 1.00 95.81 95 ILE A O 1
ATOM 774 N N . LYS A 1 96 ? 5.722 4.121 0.962 1.00 96.12 96 LYS A N 1
ATOM 775 C CA . LYS A 1 96 ? 5.238 5.388 1.519 1.00 96.12 96 LYS A CA 1
ATOM 776 C C . LYS A 1 96 ? 3.841 5.748 0.997 1.00 96.12 96 LYS A C 1
ATOM 778 O O . LYS A 1 96 ? 2.967 6.051 1.799 1.00 96.12 96 LYS A O 1
ATOM 783 N N . ILE A 1 97 ? 3.608 5.624 -0.310 1.00 95.94 97 ILE A N 1
ATOM 784 C CA . ILE A 1 97 ? 2.292 5.882 -0.917 1.00 95.94 97 ILE A CA 1
ATOM 785 C C . ILE A 1 97 ? 1.227 4.933 -0.364 1.00 95.94 97 ILE A C 1
ATOM 787 O O . ILE A 1 97 ? 0.109 5.368 -0.100 1.00 95.94 97 ILE A O 1
ATOM 791 N N . VAL A 1 98 ? 1.555 3.649 -0.168 1.00 96.44 98 VAL A N 1
ATOM 792 C CA . VAL A 1 98 ? 0.608 2.688 0.420 1.00 96.44 98 VAL A CA 1
ATOM 793 C C . VAL A 1 98 ? 0.196 3.128 1.822 1.00 96.44 98 VAL A C 1
ATOM 795 O O . VAL A 1 98 ? -0.993 3.158 2.117 1.00 96.44 98 VAL A O 1
ATOM 798 N N . ILE A 1 99 ? 1.165 3.498 2.662 1.00 96.81 99 ILE A N 1
ATOM 799 C CA . ILE A 1 99 ? 0.916 3.989 4.023 1.00 96.81 99 ILE A CA 1
ATOM 800 C C . ILE A 1 99 ? 0.003 5.216 3.986 1.00 96.81 99 ILE A C 1
ATOM 802 O O . ILE A 1 99 ? -1.038 5.215 4.634 1.00 96.81 99 ILE A O 1
ATOM 806 N N . GLU A 1 100 ? 0.378 6.243 3.220 1.00 96.44 100 GLU A N 1
ATOM 807 C CA . GLU A 1 100 ? -0.359 7.510 3.152 1.00 96.44 100 GLU A CA 1
ATOM 808 C C . GLU A 1 100 ? -1.787 7.305 2.643 1.00 96.44 100 GLU A C 1
ATOM 810 O O . GLU A 1 100 ? -2.728 7.812 3.245 1.00 96.44 100 GLU A O 1
ATOM 815 N N . THR A 1 101 ? -1.965 6.494 1.596 1.00 95.81 101 THR A N 1
ATOM 816 C CA . THR A 1 101 ? -3.295 6.209 1.036 1.00 95.81 101 THR A CA 1
ATOM 817 C C . THR A 1 101 ? -4.179 5.475 2.050 1.00 95.81 101 THR A C 1
ATOM 819 O O . THR A 1 101 ? -5.345 5.818 2.204 1.00 95.81 101 THR A O 1
ATOM 822 N N . VAL A 1 102 ? -3.637 4.488 2.782 1.00 95.19 102 VAL A N 1
ATOM 823 C CA . VAL A 1 102 ? -4.405 3.769 3.816 1.00 95.19 102 VAL A CA 1
ATOM 824 C C . VAL A 1 102 ? -4.767 4.700 4.972 1.00 95.19 102 VAL A C 1
ATOM 826 O O . VAL A 1 102 ? -5.911 4.679 5.412 1.00 95.19 102 VAL A O 1
ATOM 829 N N . LYS A 1 103 ? -3.828 5.530 5.447 1.00 94.81 103 LYS A N 1
ATOM 830 C CA . LYS A 1 103 ? -4.096 6.503 6.515 1.00 94.81 103 LYS A CA 1
ATOM 831 C C . LYS A 1 103 ? -5.210 7.464 6.115 1.00 94.81 103 LYS A C 1
ATOM 833 O O . LYS A 1 103 ? -6.167 7.603 6.863 1.00 94.81 103 LYS A O 1
ATOM 838 N N . VAL A 1 104 ? -5.124 8.065 4.927 1.00 93.94 104 VAL A N 1
ATOM 839 C CA . VAL A 1 104 ? -6.154 8.985 4.419 1.00 93.94 104 VAL A CA 1
ATOM 840 C C . VAL A 1 104 ? -7.503 8.281 4.296 1.00 93.94 104 VAL A C 1
ATOM 842 O O . VAL A 1 104 ? -8.492 8.796 4.788 1.00 93.94 104 VAL A O 1
ATOM 845 N N . ALA A 1 105 ? -7.562 7.085 3.712 1.00 92.38 105 ALA A N 1
ATOM 846 C CA . ALA A 1 105 ? -8.834 6.385 3.519 1.00 92.38 105 ALA A CA 1
ATOM 847 C C . ALA A 1 105 ? -9.510 5.921 4.824 1.00 92.38 105 ALA A C 1
ATOM 849 O O . ALA A 1 105 ? -10.713 5.657 4.828 1.00 92.38 105 ALA A O 1
ATOM 850 N 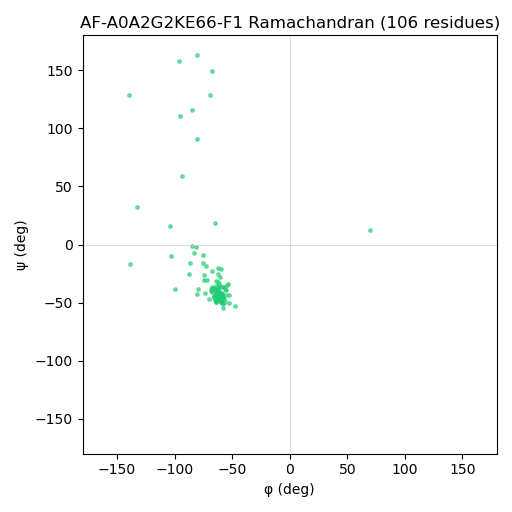N . VAL A 1 106 ? -8.739 5.752 5.903 1.00 92.69 106 VAL A N 1
ATOM 851 C CA . VAL A 1 106 ? -9.229 5.241 7.191 1.00 92.69 106 VAL A CA 1
ATOM 852 C C . VAL A 1 106 ? -9.489 6.356 8.206 1.00 92.69 106 VAL A C 1
ATOM 854 O O . VAL A 1 106 ? -10.437 6.245 8.976 1.00 92.69 106 VAL A O 1
ATOM 857 N N . LEU A 1 107 ? -8.637 7.384 8.239 1.00 89.06 107 LEU A N 1
ATOM 858 C CA . LEU A 1 107 ? -8.624 8.424 9.274 1.00 89.06 107 LEU A CA 1
ATOM 859 C C . LEU A 1 107 ? -9.243 9.758 8.824 1.00 89.06 107 LEU A C 1
ATOM 861 O O . LEU A 1 107 ? -9.400 10.640 9.667 1.00 89.06 107 LEU A O 1
ATOM 865 N N . ALA A 1 108 ? -9.537 9.929 7.528 1.00 77.50 108 ALA A N 1
ATOM 866 C CA . ALA A 1 108 ? -10.284 11.085 7.019 1.00 77.50 108 ALA A CA 1
ATOM 867 C C . ALA A 1 108 ? -11.779 10.978 7.346 1.00 77.50 108 ALA A C 1
ATOM 869 O O . ALA A 1 108 ? -12.368 12.041 7.644 1.00 77.50 108 ALA A O 1
#

Nearest PDB structures (foldseek):
  2dc3-assembly1_B  TM=4.953E-01  e=7.129E+00  Homo sapiens
  8hdp-assembly1_R  TM=2.535E-01  e=5.773E+00  Homo sapiens
  7aue-assembly1_R  TM=2.808E-01  e=9.782E+00  Homo sapiens

Secondary structure (DSSP, 8-state):
--HHHHHHHHHHHHHHHHHHHHGGGHHHHHHHHHHHHHHHHHHHHHHHHHHHTTSS-HHHHHHHHHHTGGG---HHHHTTT--HHHHHHHHHHHHHHHHHHHHHHHH-

Sequence (108 aa):
MDFDELLKELRKNLLVALGDKYSEYSNQSKKDIDAFLKVSKVKLKRWAILLAEGQLTEEDLEWLVKSQKELLILEALYQTAVSKIALGHLKNKIIKIVIETVKVAVLA

Radius of gyration: 13.86 Å; Cα contacts (8 Å, |Δi|>4): 80; chains: 1; bounding box: 35×22×39 Å

Foldseek 3Di:
DDLVVLLVVLLVVLLVLCCVPPVVLSPLQSVLSVQLCVVCVVVLVVQLVCVLVVVADLVRLLVSLVVSLVVRDSVSCVVPPDDPVNVVVSSVVSSVSSSVSSCVVRVD

Mean predicted aligned error: 3.82 Å